Pr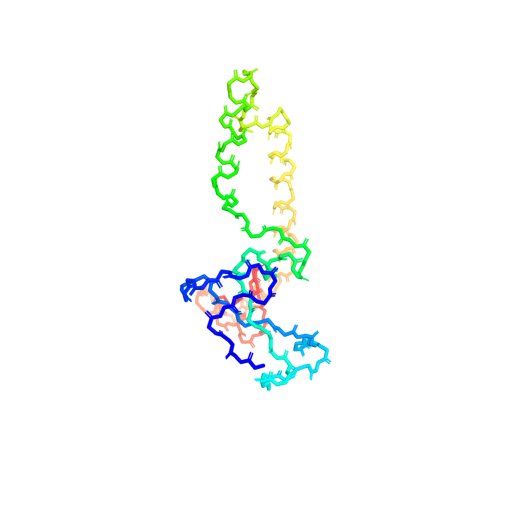otein AF-A0A4Q2R4G9-F1 (afdb_monomer_lite)

Sequence (136 aa):
MRLDFCVACGERDPEKLEHHHLVPRSAGGEDADSNLITLCHVCHGRAHGFQRANLRALTRNGIAKRKARGEKVGRPENFVEGRARGVATNKATADAFASNVLPIVREIQASGKTTLQAIANALNARKVATARGGEW

Structure (mmCIF, N/CA/C/O backbone):
data_AF-A0A4Q2R4G9-F1
#
_entry.id   AF-A0A4Q2R4G9-F1
#
loop_
_atom_site.group_PDB
_atom_site.id
_atom_site.type_symbol
_atom_site.label_atom_id
_atom_site.label_alt_id
_atom_site.label_comp_id
_atom_site.label_asym_id
_atom_site.label_entity_id
_atom_site.label_seq_id
_atom_site.pdbx_PDB_ins_code
_atom_site.Cartn_x
_atom_site.Cartn_y
_atom_site.Cartn_z
_atom_site.occupancy
_atom_site.B_iso_or_equiv
_atom_site.auth_seq_id
_atom_site.auth_comp_id
_atom_site.auth_asym_id
_atom_site.auth_atom_id
_atom_site.pdbx_PDB_model_num
ATOM 1 N N . MET A 1 1 ? 13.924 -31.219 -10.086 1.00 74.25 1 MET A N 1
ATOM 2 C CA . MET A 1 1 ? 15.286 -31.554 -9.644 1.00 74.25 1 MET A CA 1
ATOM 3 C C . MET A 1 1 ? 15.991 -30.235 -9.439 1.00 74.25 1 MET A C 1
ATOM 5 O O . MET A 1 1 ? 15.880 -29.371 -10.308 1.00 74.25 1 MET A O 1
ATOM 9 N N . ARG A 1 2 ? 16.676 -30.052 -8.311 1.00 85.75 2 ARG A N 1
ATOM 10 C CA . ARG A 1 2 ? 17.458 -28.832 -8.075 1.00 85.75 2 ARG A CA 1
ATOM 11 C C . ARG A 1 2 ? 18.765 -28.913 -8.853 1.00 85.75 2 ARG A C 1
ATOM 13 O O . ARG A 1 2 ? 19.608 -29.756 -8.574 1.00 85.75 2 ARG A O 1
ATOM 20 N N . LEU A 1 3 ? 18.889 -28.061 -9.859 1.00 92.44 3 LEU A N 1
ATOM 21 C CA . LEU A 1 3 ? 20.064 -27.960 -10.719 1.00 92.44 3 LEU A CA 1
ATOM 22 C C . LEU A 1 3 ? 20.974 -26.816 -10.273 1.00 92.44 3 LEU A C 1
ATOM 24 O O . LEU A 1 3 ? 20.503 -25.847 -9.677 1.00 92.44 3 LEU A O 1
ATOM 28 N N . ASP A 1 4 ? 22.251 -26.920 -10.630 1.00 95.62 4 ASP A N 1
ATOM 29 C CA . ASP A 1 4 ? 23.290 -25.893 -10.477 1.00 95.62 4 ASP A CA 1
ATOM 30 C C . ASP A 1 4 ? 23.307 -24.889 -11.648 1.00 95.62 4 ASP A C 1
ATOM 32 O O . ASP A 1 4 ? 24.234 -24.094 -11.794 1.00 95.62 4 ASP A O 1
ATOM 36 N N . PHE A 1 5 ? 22.279 -24.918 -12.503 1.00 96.88 5 PHE A N 1
ATOM 37 C CA . PHE A 1 5 ? 22.098 -23.975 -13.598 1.00 96.88 5 PHE A CA 1
ATOM 38 C C . PHE A 1 5 ? 20.621 -23.659 -13.860 1.00 96.88 5 PHE A C 1
ATOM 40 O O . PHE A 1 5 ? 19.715 -24.431 -13.544 1.00 96.88 5 PHE A O 1
ATOM 47 N N . CYS A 1 6 ? 20.377 -22.509 -14.486 1.00 96.75 6 CYS A N 1
ATOM 48 C CA . CYS A 1 6 ? 19.077 -22.094 -14.990 1.00 96.75 6 CYS A CA 1
ATOM 49 C C . CYS A 1 6 ? 18.710 -22.909 -16.232 1.00 96.75 6 CYS A C 1
ATOM 51 O O . CYS A 1 6 ? 19.342 -22.756 -17.280 1.00 96.75 6 CYS A O 1
ATOM 53 N N . VAL A 1 7 ? 17.632 -23.691 -16.167 1.00 96.75 7 VAL A N 1
ATOM 54 C CA . VAL A 1 7 ? 17.208 -24.539 -17.298 1.00 96.75 7 VAL A CA 1
ATOM 55 C C . VAL A 1 7 ? 16.788 -23.747 -18.538 1.00 96.75 7 VAL A C 1
ATOM 57 O O . VAL A 1 7 ? 16.811 -24.278 -19.641 1.00 96.75 7 VAL A O 1
ATOM 60 N N . ALA A 1 8 ? 16.420 -22.473 -18.373 1.00 95.00 8 ALA A N 1
ATOM 61 C CA . ALA A 1 8 ? 15.946 -21.629 -19.467 1.00 95.00 8 ALA A CA 1
ATOM 62 C C . ALA A 1 8 ? 17.065 -20.896 -20.229 1.00 95.00 8 ALA A C 1
ATOM 64 O O . ALA A 1 8 ? 16.879 -20.574 -21.398 1.00 95.00 8 ALA A O 1
ATOM 65 N N . CYS A 1 9 ? 18.195 -20.571 -19.588 1.00 96.12 9 CYS A N 1
ATOM 66 C CA . CYS A 1 9 ? 19.254 -19.770 -20.224 1.00 96.12 9 CYS A CA 1
ATOM 67 C C . CYS A 1 9 ? 20.691 -20.215 -19.925 1.00 96.12 9 CYS A C 1
ATOM 69 O O . CYS A 1 9 ? 21.622 -19.612 -20.451 1.00 96.12 9 CYS A O 1
ATOM 71 N N . GLY A 1 10 ? 20.890 -21.228 -19.081 1.00 96.81 10 GLY A N 1
ATOM 72 C CA . GLY A 1 10 ? 22.215 -21.746 -18.742 1.00 96.81 10 GLY A CA 1
ATOM 73 C C . GLY A 1 10 ? 23.026 -20.905 -17.751 1.00 96.81 10 GLY A C 1
ATOM 74 O O . GLY A 1 10 ? 24.193 -21.217 -17.552 1.00 96.81 10 GLY A O 1
ATOM 75 N N . GLU A 1 11 ? 22.452 -19.867 -17.125 1.00 96.88 11 GLU A N 1
ATOM 76 C CA . GLU A 1 11 ? 23.089 -19.146 -16.001 1.00 96.88 11 GLU A CA 1
ATOM 77 C C . GLU A 1 11 ? 23.487 -20.134 -14.892 1.00 96.88 11 GLU A C 1
ATOM 79 O O . GLU A 1 11 ? 22.695 -21.012 -14.561 1.00 96.88 11 GLU A O 1
ATOM 84 N N . ARG A 1 12 ? 24.690 -19.992 -14.329 1.00 96.94 12 ARG A N 1
ATOM 85 C CA . ARG A 1 12 ? 25.292 -20.917 -13.344 1.00 96.94 12 ARG A CA 1
ATOM 86 C C . ARG A 1 12 ? 25.658 -20.249 -12.024 1.00 96.94 12 ARG A C 1
ATOM 88 O O . ARG A 1 12 ? 26.062 -20.932 -11.094 1.00 96.94 12 ARG A O 1
ATOM 95 N N . ASP A 1 13 ? 25.544 -18.927 -11.944 1.00 95.81 13 ASP A N 1
ATOM 96 C CA . ASP A 1 13 ? 25.822 -18.181 -10.723 1.00 95.81 13 ASP A CA 1
ATOM 97 C C . ASP A 1 13 ? 24.816 -18.553 -9.614 1.00 95.81 13 ASP A C 1
ATOM 99 O O . ASP A 1 13 ? 23.639 -18.189 -9.730 1.00 95.81 13 ASP A O 1
ATOM 103 N N . PRO A 1 14 ? 25.243 -19.254 -8.544 1.00 94.06 14 PRO A N 1
ATOM 104 C CA . PRO A 1 14 ? 24.338 -19.768 -7.522 1.00 94.06 14 PRO A CA 1
ATOM 105 C C . PRO A 1 14 ? 23.598 -18.656 -6.770 1.00 94.06 14 PRO A C 1
ATOM 107 O O . PRO A 1 14 ? 22.484 -18.893 -6.311 1.00 94.06 14 PRO A O 1
ATOM 110 N N . GLU A 1 15 ? 24.142 -17.435 -6.701 1.00 94.31 15 GLU A N 1
ATOM 111 C CA . GLU A 1 15 ? 23.461 -16.293 -6.072 1.00 94.31 15 GLU A CA 1
ATOM 112 C C . GLU A 1 15 ? 22.248 -15.813 -6.880 1.00 94.31 15 GLU A C 1
ATOM 114 O O . GLU A 1 15 ? 21.368 -15.122 -6.363 1.00 94.31 15 GLU A O 1
ATOM 119 N N . LYS A 1 16 ? 22.185 -16.169 -8.166 1.00 93.12 16 LYS A N 1
ATOM 120 C CA . LYS A 1 16 ? 21.093 -15.787 -9.064 1.00 93.12 16 LYS A CA 1
ATOM 121 C C . LYS A 1 16 ? 20.066 -16.890 -9.259 1.00 93.12 16 LYS A C 1
ATOM 123 O O . LYS A 1 16 ? 19.048 -16.598 -9.891 1.00 93.12 16 LYS A O 1
ATOM 128 N N . LEU A 1 17 ? 20.334 -18.117 -8.812 1.00 95.50 17 LEU A N 1
ATOM 129 C CA . LEU A 1 17 ? 19.470 -19.277 -9.022 1.00 95.50 17 LEU A CA 1
ATOM 130 C C . LEU A 1 17 ? 18.379 -19.364 -7.953 1.00 95.50 17 LEU A C 1
ATOM 132 O O . LEU A 1 17 ? 18.608 -19.162 -6.767 1.00 95.50 17 LEU A O 1
ATOM 136 N N . GLU A 1 18 ? 17.173 -19.698 -8.394 1.00 94.50 18 GLU A N 1
ATOM 137 C CA . GLU A 1 18 ? 15.978 -19.832 -7.570 1.00 94.50 18 GLU A CA 1
ATOM 138 C C . GLU A 1 18 ? 15.210 -21.093 -7.994 1.00 94.50 18 GLU A C 1
ATOM 140 O O . GLU A 1 18 ? 15.299 -21.540 -9.142 1.00 94.50 18 GLU A O 1
ATOM 145 N N . HIS A 1 19 ? 14.428 -21.665 -7.078 1.00 93.88 19 HIS A N 1
ATOM 146 C CA . HIS A 1 19 ? 13.541 -22.788 -7.384 1.00 93.88 19 HIS A CA 1
ATOM 147 C C . HIS A 1 19 ? 12.137 -22.274 -7.702 1.00 93.88 19 HIS A C 1
ATOM 149 O O . HIS A 1 19 ? 11.546 -21.534 -6.916 1.00 93.88 19 HIS A O 1
ATOM 155 N N . HIS A 1 20 ? 11.621 -22.668 -8.862 1.00 93.38 20 HIS A N 1
ATOM 156 C CA . HIS A 1 20 ? 10.303 -22.299 -9.359 1.00 93.38 20 HIS A CA 1
ATOM 157 C C . HIS A 1 20 ? 9.390 -23.524 -9.389 1.00 93.38 20 HIS A C 1
ATOM 159 O O . HIS A 1 20 ? 9.796 -24.588 -9.861 1.00 93.38 20 HIS A O 1
ATOM 165 N N . HIS A 1 21 ? 8.159 -23.364 -8.908 1.00 94.25 21 HIS A N 1
ATOM 166 C CA . HIS A 1 21 ? 7.139 -24.408 -8.932 1.00 94.25 21 HIS A CA 1
ATOM 167 C C . HIS A 1 21 ? 6.462 -24.504 -10.301 1.00 94.25 21 HIS A C 1
ATOM 169 O O . HIS A 1 21 ? 5.962 -23.501 -10.801 1.00 94.25 21 HIS A O 1
ATOM 175 N N . LEU A 1 22 ? 6.374 -25.712 -10.865 1.00 91.19 22 LEU A N 1
ATOM 176 C CA . LEU A 1 22 ? 5.586 -25.980 -12.077 1.00 91.19 22 LEU A CA 1
ATOM 177 C C . LEU A 1 22 ? 4.083 -25.891 -11.786 1.00 91.19 22 LEU A C 1
ATOM 179 O O . LEU A 1 22 ? 3.338 -25.235 -12.511 1.00 91.19 22 LEU A O 1
ATOM 183 N N . VAL A 1 23 ? 3.651 -26.514 -10.688 1.00 93.00 23 VAL A N 1
ATOM 184 C CA . VAL A 1 23 ? 2.322 -26.341 -10.099 1.00 93.00 23 VAL A CA 1
ATOM 185 C C . VAL A 1 23 ? 2.462 -25.407 -8.896 1.00 93.00 23 VAL A C 1
ATOM 187 O O . VAL A 1 23 ? 3.152 -25.766 -7.941 1.00 93.00 23 VAL A O 1
ATOM 190 N N . PRO A 1 24 ? 1.839 -24.216 -8.897 1.00 91.50 24 PRO A N 1
ATOM 191 C CA . PRO A 1 24 ? 1.915 -23.294 -7.768 1.00 91.50 24 PRO A CA 1
ATOM 192 C C . PRO A 1 24 ? 1.327 -23.887 -6.485 1.00 91.50 24 PRO A C 1
ATOM 194 O O . PRO A 1 24 ? 0.344 -24.627 -6.525 1.00 91.50 24 PRO A O 1
ATOM 197 N N . ARG A 1 25 ? 1.838 -23.460 -5.325 1.00 90.88 25 ARG A N 1
ATOM 198 C CA . ARG A 1 25 ? 1.288 -23.858 -4.015 1.00 90.88 25 ARG A CA 1
ATOM 199 C C . ARG A 1 25 ? -0.199 -23.526 -3.856 1.00 90.88 25 ARG A C 1
ATOM 201 O O . ARG A 1 25 ? -0.936 -24.294 -3.253 1.00 90.88 25 ARG A O 1
ATOM 208 N N . SER A 1 26 ? -0.659 -22.413 -4.434 1.00 91.75 26 SER A N 1
ATOM 209 C CA . SER A 1 26 ? -2.082 -22.033 -4.432 1.00 91.75 26 SER A CA 1
ATOM 210 C C . SER A 1 26 ? -2.978 -23.012 -5.198 1.00 91.75 26 SER A C 1
ATOM 212 O O . SER A 1 26 ? -4.177 -23.051 -4.948 1.00 91.75 26 SER A O 1
ATOM 214 N N . ALA A 1 27 ? -2.400 -23.801 -6.106 1.00 91.69 27 ALA A N 1
ATOM 215 C CA . ALA A 1 27 ? -3.060 -24.865 -6.852 1.00 91.69 27 ALA A CA 1
ATOM 216 C C . ALA A 1 27 ? -2.710 -26.267 -6.307 1.00 91.69 27 ALA A C 1
ATOM 218 O O . ALA A 1 27 ? -2.921 -27.259 -6.997 1.00 91.69 27 ALA A O 1
ATOM 219 N N . GLY A 1 28 ? -2.163 -26.355 -5.086 1.00 92.31 28 GLY A N 1
ATOM 220 C CA . GLY A 1 28 ? -1.823 -27.622 -4.432 1.00 92.31 28 GLY A CA 1
ATOM 221 C C . GLY A 1 28 ? -0.460 -28.207 -4.809 1.00 92.31 28 GLY A C 1
ATOM 222 O O . GLY A 1 28 ? -0.195 -29.362 -4.501 1.00 92.31 28 GLY A O 1
ATOM 223 N N . GLY A 1 29 ? 0.413 -27.445 -5.470 1.00 91.38 29 GLY A N 1
ATOM 224 C CA . GLY A 1 29 ? 1.751 -27.926 -5.801 1.00 91.38 29 GLY A CA 1
ATOM 225 C C . GLY A 1 29 ? 2.684 -28.002 -4.591 1.00 91.38 29 GLY A C 1
ATOM 226 O O . GLY A 1 29 ? 2.826 -27.039 -3.837 1.00 91.38 29 GLY A O 1
ATOM 227 N N . GLU A 1 30 ? 3.347 -29.144 -4.436 1.00 92.38 30 GLU A N 1
ATOM 228 C CA . GLU A 1 30 ? 4.279 -29.433 -3.342 1.00 92.38 30 GLU A CA 1
ATOM 229 C C . GLU A 1 30 ? 5.704 -28.933 -3.640 1.00 92.38 30 GLU A C 1
ATOM 231 O O . GLU A 1 30 ? 6.065 -28.680 -4.790 1.00 92.38 30 GLU A O 1
ATOM 236 N N . ASP A 1 31 ? 6.561 -28.852 -2.618 1.00 91.62 31 ASP A N 1
ATOM 237 C CA . ASP A 1 31 ? 7.997 -28.543 -2.769 1.00 91.62 31 ASP A CA 1
ATOM 238 C C . ASP A 1 31 ? 8.840 -29.764 -3.191 1.00 91.62 31 ASP A C 1
ATOM 240 O O . ASP A 1 31 ? 10.048 -29.818 -2.944 1.00 91.62 31 ASP A O 1
ATOM 244 N N . ALA A 1 32 ? 8.209 -30.766 -3.804 1.00 91.69 32 ALA A N 1
ATOM 245 C CA . ALA A 1 32 ? 8.887 -31.947 -4.307 1.00 91.69 32 ALA A CA 1
ATOM 246 C C . ALA A 1 32 ? 9.832 -31.578 -5.456 1.00 91.69 32 ALA A C 1
ATOM 248 O O . ALA A 1 32 ? 9.511 -30.749 -6.309 1.00 91.69 32 ALA A O 1
ATOM 249 N N . ASP A 1 33 ? 10.974 -32.258 -5.538 1.00 91.50 33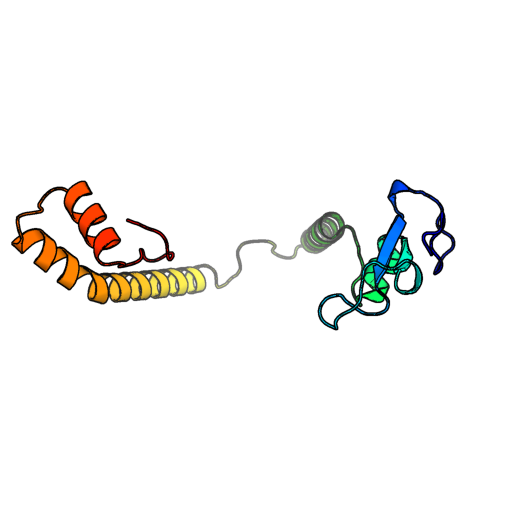 ASP A N 1
ATOM 250 C CA . ASP A 1 33 ? 11.933 -32.042 -6.619 1.00 91.50 33 ASP A CA 1
ATOM 251 C C . ASP A 1 33 ? 11.298 -32.241 -8.003 1.00 91.50 33 ASP A C 1
ATOM 253 O O . ASP A 1 33 ? 11.649 -31.530 -8.935 1.00 91.50 33 ASP A O 1
ATOM 257 N N . SER A 1 34 ? 10.326 -33.140 -8.159 1.00 91.81 34 SER A N 1
ATOM 258 C CA . SER A 1 34 ? 9.573 -33.320 -9.410 1.00 91.81 34 SER A CA 1
ATOM 259 C C . SER A 1 34 ? 8.754 -32.090 -9.831 1.00 91.81 34 SER A C 1
ATOM 261 O O . SER A 1 34 ? 8.504 -31.915 -11.021 1.00 91.81 34 SER A O 1
ATOM 263 N N . ASN A 1 35 ? 8.368 -31.230 -8.887 1.00 93.50 35 ASN A N 1
ATOM 264 C CA . ASN A 1 35 ? 7.587 -30.014 -9.123 1.00 93.50 35 ASN A CA 1
ATOM 265 C C . ASN A 1 35 ? 8.456 -28.742 -9.174 1.00 93.50 35 ASN A C 1
ATOM 267 O O . ASN A 1 35 ? 7.944 -27.657 -9.446 1.00 93.50 35 ASN A O 1
ATOM 271 N N . LEU A 1 36 ? 9.763 -28.855 -8.915 1.00 94.31 36 LEU A N 1
ATOM 272 C CA . LEU A 1 36 ? 10.696 -27.730 -8.895 1.00 94.31 36 LEU A CA 1
ATOM 273 C C . LEU A 1 36 ? 11.648 -27.754 -10.092 1.00 94.31 36 LEU A C 1
ATOM 275 O O . LEU A 1 36 ? 12.333 -28.751 -10.354 1.00 94.31 36 LEU A O 1
ATOM 279 N N . ILE A 1 37 ? 11.764 -26.603 -10.752 1.00 95.12 37 ILE A N 1
ATOM 280 C CA . ILE A 1 37 ? 12.812 -26.313 -11.736 1.00 95.12 37 ILE A CA 1
ATOM 281 C C . ILE A 1 37 ? 13.723 -25.194 -11.226 1.00 95.12 37 ILE A C 1
ATOM 283 O O . ILE A 1 37 ? 13.269 -24.282 -10.535 1.00 95.12 37 ILE A O 1
ATOM 287 N N . THR A 1 38 ? 15.011 -25.238 -11.570 1.00 96.69 38 THR A N 1
ATOM 288 C CA . THR A 1 38 ? 15.939 -24.140 -11.263 1.00 96.69 38 THR A CA 1
ATOM 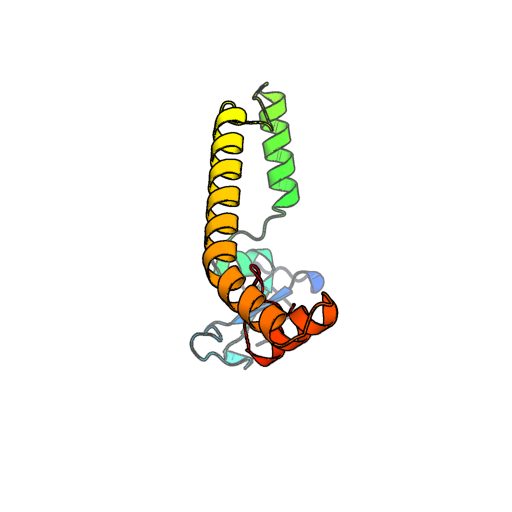289 C C . THR A 1 38 ? 15.916 -23.099 -12.382 1.00 96.69 38 THR A C 1
ATOM 291 O O . THR A 1 38 ? 16.205 -23.407 -13.540 1.00 96.69 38 THR A O 1
ATOM 294 N N . LEU A 1 39 ? 15.618 -21.848 -12.035 1.00 95.75 39 LEU A N 1
ATOM 295 C CA . LEU A 1 39 ? 15.665 -20.695 -12.935 1.00 95.75 39 LEU A CA 1
ATOM 296 C C . LEU A 1 39 ? 16.509 -19.583 -12.312 1.00 95.75 39 LEU A C 1
ATOM 298 O O . LEU A 1 39 ? 16.515 -19.418 -11.099 1.00 95.75 39 LEU A O 1
ATOM 302 N N . CYS A 1 40 ? 17.186 -18.770 -13.124 1.00 95.06 40 CYS A N 1
ATOM 303 C CA . CYS A 1 40 ? 17.764 -17.532 -12.606 1.00 95.06 40 CYS A CA 1
ATOM 304 C C . CYS A 1 40 ? 16.654 -16.516 -12.288 1.00 95.06 40 CYS A C 1
ATOM 306 O O . CYS A 1 40 ? 15.592 -16.566 -12.911 1.00 95.06 40 CYS A O 1
ATOM 308 N N . HIS A 1 41 ? 16.895 -15.551 -11.398 1.00 91.75 41 HIS A N 1
ATOM 309 C CA . HIS A 1 41 ? 15.894 -14.552 -10.988 1.00 91.75 41 HIS A CA 1
ATOM 310 C C . HIS A 1 41 ? 15.183 -13.863 -12.174 1.00 91.75 41 HIS A C 1
ATOM 312 O O . HIS A 1 41 ? 13.978 -13.608 -12.131 1.00 91.75 41 HIS A O 1
ATOM 318 N N . VAL A 1 42 ? 15.894 -13.601 -13.279 1.00 90.81 42 VAL A N 1
ATOM 319 C CA . VAL A 1 42 ? 15.300 -13.024 -14.497 1.00 90.81 42 VAL A CA 1
ATOM 320 C C . VAL A 1 42 ? 14.314 -13.996 -15.150 1.00 90.81 42 VAL A C 1
ATOM 322 O O . VAL A 1 42 ? 13.178 -13.614 -15.435 1.00 90.81 42 VAL A O 1
ATOM 325 N N . CYS A 1 43 ? 14.730 -15.242 -15.390 1.00 93.62 43 CYS A N 1
ATOM 326 C CA . CYS A 1 43 ? 13.889 -16.273 -16.000 1.00 93.62 43 CYS A CA 1
ATOM 327 C C . CYS A 1 43 ? 12.728 -16.684 -15.089 1.00 93.62 43 CYS A C 1
ATOM 329 O O . CYS A 1 43 ? 11.626 -16.899 -15.582 1.00 93.62 43 CYS A O 1
ATOM 331 N N . HIS A 1 44 ? 12.940 -16.706 -13.774 1.00 93.88 44 HIS A N 1
ATOM 332 C CA . HIS A 1 44 ? 11.890 -16.945 -12.791 1.00 93.88 44 HIS A CA 1
ATOM 333 C C . HIS A 1 44 ? 10.815 -15.853 -12.852 1.00 93.88 44 HIS A C 1
ATOM 335 O O . HIS A 1 44 ? 9.627 -16.152 -12.918 1.00 93.88 44 HIS A O 1
ATOM 341 N N . GLY A 1 45 ? 11.209 -14.577 -12.926 1.00 90.81 45 GLY A N 1
ATOM 342 C CA . GLY A 1 45 ? 10.255 -13.498 -13.188 1.00 90.81 45 GLY A CA 1
ATOM 343 C C . GLY A 1 45 ? 9.446 -13.729 -14.461 1.00 90.81 45 GLY A C 1
ATOM 344 O O . GLY A 1 45 ? 8.218 -13.654 -14.440 1.00 90.81 45 GLY A O 1
ATOM 345 N N . ARG A 1 46 ? 10.134 -14.032 -15.571 1.00 90.38 46 ARG A N 1
ATOM 346 C CA . ARG A 1 46 ? 9.484 -14.273 -16.869 1.00 90.38 46 ARG A CA 1
ATOM 347 C C . ARG A 1 46 ? 8.458 -15.404 -16.794 1.00 90.38 46 ARG A C 1
ATOM 349 O O . ARG A 1 46 ? 7.398 -15.263 -17.392 1.00 90.38 46 ARG A O 1
ATOM 356 N N . ALA A 1 47 ? 8.735 -16.463 -16.032 1.00 90.69 47 ALA A N 1
ATOM 357 C CA . ALA A 1 47 ? 7.792 -17.559 -15.800 1.00 90.69 47 ALA A CA 1
ATOM 358 C C . ALA A 1 47 ? 6.505 -17.098 -15.085 1.00 90.69 47 ALA A C 1
ATOM 360 O O . ALA A 1 47 ? 5.428 -17.614 -15.359 1.00 90.69 47 ALA A O 1
ATOM 361 N N . HIS A 1 48 ? 6.587 -16.064 -14.244 1.00 89.62 48 HIS A N 1
ATOM 362 C CA . HIS A 1 48 ? 5.424 -15.402 -13.644 1.00 89.62 48 HIS A CA 1
ATOM 363 C C . HIS A 1 48 ? 4.861 -14.234 -14.479 1.00 89.62 48 HIS A C 1
ATOM 365 O O . HIS A 1 48 ? 4.022 -13.476 -13.994 1.00 89.62 48 HIS A O 1
ATOM 371 N N . GLY A 1 49 ? 5.322 -14.048 -15.719 1.00 85.94 49 GLY A N 1
ATOM 372 C CA . GLY A 1 49 ? 4.853 -12.975 -16.597 1.00 85.94 49 GLY A CA 1
ATOM 373 C C . GLY A 1 49 ? 5.344 -11.574 -16.217 1.00 85.94 49 GLY A C 1
ATOM 374 O O . GLY A 1 49 ? 4.801 -10.590 -16.713 1.00 85.94 49 GLY A O 1
ATOM 375 N N . PHE A 1 50 ? 6.371 -11.447 -15.366 1.00 81.00 50 PHE A N 1
ATOM 376 C CA . PHE A 1 50 ? 6.947 -10.148 -15.009 1.00 81.00 50 PHE A CA 1
ATOM 377 C C . PHE A 1 50 ? 8.464 -10.115 -15.162 1.00 81.00 50 PHE A C 1
ATOM 379 O O . PHE A 1 50 ? 9.189 -11.041 -14.820 1.00 81.00 50 PHE A O 1
ATOM 386 N N . GLN A 1 51 ? 9.012 -9.002 -15.636 1.00 78.56 51 GLN A N 1
ATOM 387 C CA . GLN A 1 51 ? 10.462 -8.868 -15.674 1.00 78.56 51 GLN A CA 1
ATOM 388 C C . GLN A 1 51 ? 10.982 -8.511 -14.277 1.00 78.56 51 GLN A C 1
ATOM 390 O O . GLN A 1 51 ? 10.683 -7.430 -13.767 1.00 78.56 51 GLN A O 1
ATOM 395 N N . ARG A 1 52 ? 11.819 -9.375 -13.679 1.00 71.31 52 ARG A N 1
ATOM 396 C CA . ARG A 1 52 ? 12.644 -9.006 -12.515 1.00 71.31 52 ARG A CA 1
ATOM 397 C C . ARG A 1 52 ? 13.745 -8.050 -12.959 1.00 71.31 52 ARG A C 1
ATOM 399 O O . ARG A 1 52 ? 14.895 -8.422 -13.149 1.00 71.31 52 ARG A O 1
ATOM 406 N N . ALA A 1 53 ? 13.350 -6.810 -13.208 1.00 66.50 53 ALA A N 1
ATOM 407 C 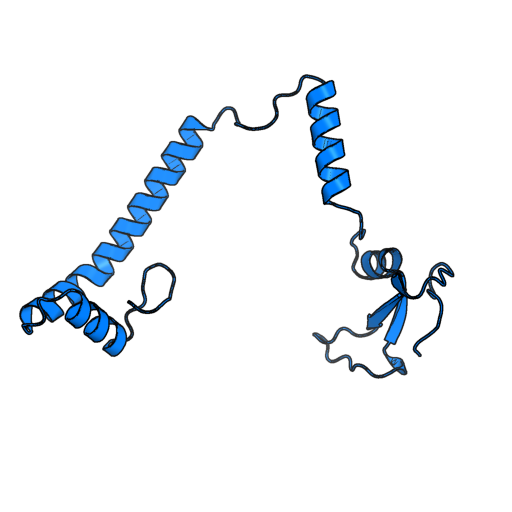CA . ALA A 1 53 ? 14.256 -5.713 -13.469 1.00 66.50 53 ALA A CA 1
ATOM 408 C C . ALA A 1 53 ? 14.547 -4.966 -12.168 1.00 66.50 53 ALA A C 1
ATOM 410 O O . ALA A 1 53 ? 13.736 -4.954 -11.242 1.00 66.50 53 ALA A O 1
ATOM 411 N N . ASN A 1 54 ? 15.681 -4.271 -12.119 1.00 76.88 54 ASN A N 1
ATOM 412 C CA . ASN A 1 54 ? 15.963 -3.316 -11.056 1.00 76.88 54 ASN A CA 1
ATOM 413 C C . ASN A 1 54 ? 14.999 -2.117 -11.187 1.00 76.88 54 ASN A C 1
ATOM 415 O O . ASN A 1 54 ? 15.345 -1.082 -11.760 1.00 76.88 54 ASN A O 1
ATOM 419 N N . LEU A 1 55 ? 13.762 -2.273 -10.692 1.00 79.56 55 LEU A N 1
ATOM 420 C CA . LEU A 1 55 ? 12.674 -1.293 -10.819 1.00 79.56 55 LEU A CA 1
ATOM 421 C C . LEU A 1 55 ? 13.087 0.074 -10.274 1.00 79.56 55 LEU A C 1
ATOM 423 O O . LEU A 1 55 ? 12.704 1.106 -10.823 1.00 79.56 55 LEU A O 1
ATOM 427 N N . ARG A 1 56 ? 13.939 0.092 -9.243 1.00 83.56 56 ARG A N 1
ATOM 428 C CA . ARG A 1 56 ? 14.523 1.314 -8.689 1.00 83.56 56 ARG A CA 1
ATOM 429 C C . ARG A 1 56 ? 15.414 2.026 -9.705 1.00 83.56 56 ARG A C 1
ATOM 431 O O . ARG A 1 56 ? 15.266 3.233 -9.893 1.00 83.56 56 ARG A O 1
ATOM 438 N N . ALA A 1 57 ? 16.323 1.302 -10.359 1.00 87.19 57 ALA A N 1
ATOM 439 C CA . ALA A 1 57 ? 17.172 1.864 -11.407 1.00 87.19 57 ALA A CA 1
ATOM 440 C C . ALA A 1 57 ? 16.340 2.343 -12.606 1.00 87.19 57 ALA A C 1
ATOM 442 O O . ALA A 1 57 ? 16.536 3.463 -13.073 1.00 87.19 57 ALA A O 1
ATOM 443 N N . LEU A 1 58 ? 15.355 1.554 -13.048 1.00 87.12 58 LEU A N 1
ATOM 444 C CA . LEU A 1 58 ? 14.462 1.933 -14.147 1.00 87.12 58 LEU A CA 1
ATOM 445 C C . LEU A 1 58 ? 13.636 3.183 -13.822 1.00 87.12 58 LEU A C 1
ATOM 447 O O . LEU A 1 58 ? 13.584 4.105 -14.632 1.00 87.12 58 LEU A O 1
ATOM 451 N N . THR A 1 59 ? 13.061 3.258 -12.621 1.00 90.88 59 THR A N 1
ATOM 452 C CA . THR A 1 59 ? 12.305 4.431 -12.154 1.00 90.88 59 THR A CA 1
ATOM 453 C C . THR A 1 59 ? 13.192 5.669 -12.105 1.00 90.88 59 THR A C 1
ATOM 455 O O . THR A 1 59 ? 12.816 6.721 -12.624 1.00 90.88 59 THR A O 1
ATOM 458 N N . ARG A 1 60 ? 14.404 5.551 -11.541 1.00 93.06 60 ARG A N 1
ATOM 459 C CA . ARG A 1 60 ? 15.374 6.654 -11.509 1.00 93.06 60 ARG A CA 1
ATOM 460 C C . ARG A 1 60 ? 15.721 7.129 -12.918 1.00 93.06 60 ARG A C 1
ATOM 462 O O . ARG A 1 60 ? 15.690 8.331 -13.170 1.00 93.06 60 ARG A O 1
ATOM 469 N N . ASN A 1 61 ? 16.007 6.202 -13.829 1.00 94.50 61 ASN A N 1
ATOM 470 C CA . ASN A 1 61 ? 16.343 6.516 -15.215 1.00 94.50 61 ASN A CA 1
ATOM 471 C C . ASN A 1 61 ? 15.164 7.175 -15.944 1.00 94.50 61 ASN A C 1
ATOM 473 O O . ASN A 1 61 ? 15.359 8.141 -16.678 1.00 94.50 61 ASN A O 1
ATOM 477 N N . GLY A 1 62 ? 13.936 6.707 -15.711 1.00 93.56 62 GLY A N 1
ATOM 478 C CA . GLY A 1 62 ? 12.719 7.318 -16.245 1.00 93.56 62 GLY A CA 1
ATOM 479 C C . GLY A 1 62 ? 12.541 8.758 -15.765 1.00 93.56 62 GLY A C 1
ATOM 480 O O . GLY A 1 62 ? 12.349 9.658 -16.580 1.00 93.56 62 GLY A O 1
ATOM 481 N N . ILE A 1 63 ? 12.690 8.999 -14.460 1.00 95.62 63 ILE A N 1
ATOM 482 C CA . ILE A 1 63 ? 12.642 10.348 -13.878 1.00 95.62 63 ILE A CA 1
ATOM 483 C C . ILE A 1 63 ? 13.745 11.243 -14.459 1.00 95.62 63 ILE A C 1
ATOM 485 O O . ILE A 1 63 ? 13.467 12.387 -14.813 1.00 95.62 63 ILE A O 1
ATOM 489 N N . ALA A 1 64 ? 14.975 10.739 -14.588 1.00 96.25 64 ALA A N 1
ATOM 490 C CA . ALA A 1 64 ? 16.088 11.492 -15.164 1.00 96.25 64 ALA A CA 1
ATOM 491 C C . ALA A 1 64 ? 15.810 11.891 -16.622 1.00 96.25 64 ALA A C 1
ATOM 493 O O . ALA A 1 64 ? 15.989 13.052 -16.980 1.00 96.25 64 ALA A O 1
ATOM 494 N N . LYS A 1 65 ? 15.282 10.968 -17.439 1.00 97.19 65 LYS A N 1
ATOM 495 C CA . LYS A 1 65 ? 14.868 11.253 -18.822 1.00 97.19 65 LYS A CA 1
ATOM 496 C C . LYS A 1 65 ? 13.757 12.303 -18.893 1.00 97.19 65 LYS A C 1
ATOM 498 O O . LYS A 1 65 ? 13.834 13.193 -19.729 1.00 97.19 65 LYS A O 1
ATOM 503 N N . ARG A 1 66 ? 12.749 12.232 -18.014 1.00 96.44 66 ARG A N 1
ATOM 504 C CA . ARG A 1 66 ? 11.683 13.250 -17.931 1.00 96.44 66 ARG A CA 1
ATOM 505 C C . ARG A 1 66 ? 12.251 14.632 -17.611 1.00 96.44 66 ARG A C 1
ATOM 507 O O . ARG A 1 66 ? 11.947 15.588 -18.314 1.00 96.44 66 ARG A O 1
ATOM 514 N N . LYS A 1 67 ? 13.143 14.718 -16.617 1.00 94.62 67 LYS A N 1
ATOM 515 C CA . LYS A 1 67 ? 13.848 15.965 -16.277 1.00 94.62 67 LYS A CA 1
ATOM 516 C C . LYS A 1 67 ? 14.679 16.500 -17.446 1.00 94.62 67 LYS A C 1
ATOM 518 O O . LYS A 1 67 ? 14.627 17.692 -17.712 1.00 94.62 67 LYS A O 1
ATOM 523 N N . ALA A 1 68 ? 15.404 15.633 -18.157 1.00 96.38 68 ALA A N 1
ATOM 524 C CA . ALA A 1 68 ? 16.209 16.020 -19.319 1.00 96.38 68 ALA A CA 1
ATOM 525 C C . ALA A 1 68 ? 15.360 16.569 -20.480 1.00 96.38 68 ALA A C 1
ATOM 527 O O . ALA A 1 68 ? 15.819 17.438 -21.211 1.00 96.38 68 ALA A O 1
ATOM 528 N N . ARG A 1 69 ? 14.109 16.110 -20.621 1.00 97.31 69 ARG A N 1
ATOM 529 C CA . ARG A 1 69 ? 13.128 16.671 -21.567 1.00 97.31 69 ARG A CA 1
ATOM 530 C C . ARG A 1 69 ? 12.455 17.959 -21.074 1.00 97.31 69 ARG A C 1
ATOM 532 O O . ARG A 1 69 ? 11.559 18.458 -21.742 1.00 97.31 69 ARG A O 1
ATOM 539 N N . GLY A 1 70 ? 12.831 18.472 -19.902 1.00 93.94 70 GLY A N 1
ATOM 540 C CA . GLY A 1 70 ? 12.193 19.641 -19.293 1.00 93.94 70 GLY A CA 1
ATOM 541 C C . GLY A 1 70 ? 10.776 19.378 -18.773 1.00 93.94 70 GLY A C 1
ATOM 542 O O . GLY A 1 70 ? 10.064 20.319 -18.434 1.00 93.94 70 GLY A O 1
ATOM 543 N N . GLU A 1 71 ? 10.341 18.117 -18.682 1.00 93.00 71 GLU A N 1
ATOM 544 C CA . GLU A 1 71 ? 9.020 17.796 -18.146 1.00 93.00 71 GLU A CA 1
ATOM 545 C C . GLU A 1 71 ? 8.967 18.038 -16.635 1.00 93.00 71 GLU A C 1
ATOM 547 O O . GLU A 1 71 ? 9.864 17.655 -15.876 1.00 93.00 71 GLU A O 1
ATOM 552 N N . LYS A 1 72 ? 7.843 18.585 -16.167 1.00 87.12 72 LYS A N 1
ATOM 553 C CA . LYS A 1 72 ? 7.573 18.756 -14.741 1.00 87.12 72 LYS A CA 1
ATOM 554 C C . LYS A 1 72 ? 7.461 17.394 -14.045 1.00 87.12 72 LYS A C 1
ATOM 556 O O . LYS A 1 72 ? 6.578 16.587 -14.338 1.00 87.12 72 LYS A O 1
ATOM 561 N N . VAL A 1 73 ? 8.337 17.154 -13.072 1.00 91.12 73 VAL A N 1
ATOM 562 C CA . VAL A 1 73 ? 8.307 15.980 -12.186 1.00 91.12 73 VAL A CA 1
ATOM 563 C C . VAL A 1 73 ? 7.932 16.427 -10.774 1.00 91.12 73 VAL A C 1
ATOM 565 O O . VAL A 1 73 ? 8.438 17.435 -10.289 1.00 91.12 73 VAL A O 1
ATOM 568 N N . GLY A 1 74 ? 7.071 15.665 -10.096 1.00 88.50 74 GLY A N 1
ATOM 569 C CA . GLY A 1 74 ? 6.639 15.950 -8.727 1.00 88.50 74 GLY A CA 1
ATOM 570 C C . GLY A 1 74 ? 5.205 16.469 -8.675 1.00 88.50 74 GLY A C 1
ATOM 571 O O . GLY A 1 74 ? 4.304 15.822 -9.201 1.00 88.50 74 GLY A O 1
ATOM 572 N N . ARG A 1 75 ? 4.994 17.611 -8.009 1.00 91.12 75 ARG A N 1
ATOM 573 C CA . ARG A 1 75 ? 3.668 18.182 -7.720 1.00 91.12 75 ARG A CA 1
ATOM 574 C C . ARG A 1 75 ? 2.803 18.294 -8.994 1.00 91.12 75 ARG A C 1
ATOM 576 O O . ARG A 1 75 ? 3.156 19.091 -9.869 1.00 91.12 75 ARG A O 1
ATOM 583 N N . PRO A 1 76 ? 1.673 17.571 -9.097 1.00 87.44 76 PRO A N 1
ATOM 584 C CA . PRO A 1 76 ? 0.785 17.674 -10.251 1.00 87.44 76 PRO A CA 1
ATOM 585 C C . PRO A 1 76 ? 0.055 19.025 -10.265 1.00 87.44 76 PRO A C 1
ATOM 587 O O . PRO A 1 76 ? 0.052 19.760 -9.275 1.00 87.44 76 PRO A O 1
ATOM 590 N N . GLU A 1 77 ? -0.545 19.383 -11.397 1.00 89.50 77 GLU A N 1
ATOM 591 C CA . GLU A 1 77 ? -1.277 20.651 -11.556 1.00 89.50 77 GLU A CA 1
ATOM 592 C C . GLU A 1 77 ? -2.498 20.724 -10.638 1.00 89.50 77 GLU A C 1
ATOM 594 O O . GLU A 1 77 ? -2.681 21.704 -9.918 1.00 89.50 77 GLU A O 1
ATOM 599 N N . ASN A 1 78 ? -3.248 19.627 -10.540 1.00 91.44 78 ASN A N 1
ATOM 600 C CA . ASN A 1 78 ? -4.412 19.498 -9.669 1.00 91.44 78 ASN A CA 1
ATOM 601 C C . ASN A 1 78 ? -4.059 19.293 -8.182 1.00 91.44 78 ASN A C 1
ATOM 603 O O . ASN A 1 78 ? -4.909 18.855 -7.414 1.00 91.44 78 ASN A O 1
ATOM 607 N N . PHE A 1 79 ? -2.829 19.574 -7.735 1.00 92.69 79 PHE A N 1
ATOM 608 C CA . PHE A 1 79 ? -2.413 19.302 -6.352 1.00 92.69 79 PHE A CA 1
ATOM 609 C C . PHE A 1 79 ? -3.305 19.980 -5.308 1.00 92.69 79 PHE A C 1
ATOM 611 O O . PHE A 1 79 ? -3.604 19.378 -4.281 1.00 92.69 79 PHE A O 1
ATOM 618 N N . VAL A 1 80 ? -3.705 21.234 -5.540 1.00 94.19 80 VAL A N 1
ATOM 619 C CA . VAL A 1 80 ? -4.540 21.981 -4.582 1.00 94.19 80 VAL A CA 1
ATOM 620 C C . VAL A 1 80 ? -5.910 21.327 -4.458 1.00 94.19 80 VAL A C 1
ATOM 622 O O . VAL A 1 80 ? -6.352 21.035 -3.350 1.00 94.19 80 VAL A O 1
ATOM 625 N N . GLU A 1 81 ? -6.540 21.036 -5.592 1.00 95.00 81 GLU A N 1
ATOM 626 C CA . GLU A 1 81 ? -7.839 20.375 -5.646 1.00 95.00 81 GLU A CA 1
ATOM 627 C C . GLU A 1 81 ? -7.774 18.952 -5.077 1.00 95.00 81 GLU A C 1
ATOM 629 O O . GLU A 1 81 ? -8.577 18.587 -4.222 1.00 95.00 81 GLU A O 1
ATOM 634 N N . GLY A 1 82 ? -6.779 18.160 -5.481 1.00 94.69 82 GLY A N 1
ATOM 635 C CA . GLY A 1 82 ? -6.555 16.811 -4.967 1.00 94.69 82 GLY A CA 1
ATOM 636 C C . GLY A 1 82 ? -6.325 16.801 -3.456 1.00 94.69 82 GLY A C 1
ATOM 637 O O . GLY A 1 82 ? -6.882 15.959 -2.753 1.00 94.69 82 GLY A O 1
ATOM 638 N N . ARG A 1 83 ? -5.579 17.781 -2.929 1.00 95.44 83 ARG A N 1
ATOM 639 C CA . ARG A 1 83 ? -5.401 17.961 -1.484 1.00 95.44 83 ARG A CA 1
ATOM 640 C C . ARG A 1 83 ? -6.716 18.319 -0.799 1.00 95.44 83 ARG A C 1
ATOM 642 O O . ARG A 1 83 ? -7.016 17.731 0.234 1.00 95.44 83 ARG A O 1
ATOM 649 N N . ALA A 1 84 ? -7.495 19.248 -1.352 1.00 96.56 84 ALA A N 1
ATOM 650 C CA . ALA A 1 84 ? -8.790 19.634 -0.795 1.00 96.56 84 ALA A CA 1
ATOM 651 C C . ALA A 1 84 ? -9.762 18.445 -0.744 1.00 96.56 84 ALA A C 1
ATOM 653 O O . ALA A 1 84 ? -10.362 18.193 0.299 1.00 96.56 84 ALA A O 1
ATOM 654 N N . ARG A 1 85 ? -9.838 17.654 -1.823 1.00 96.00 85 ARG A N 1
ATOM 655 C CA . ARG A 1 85 ? -10.619 16.408 -1.874 1.00 96.00 85 ARG A CA 1
ATOM 656 C C . ARG A 1 85 ? -10.152 15.411 -0.812 1.00 96.00 85 ARG A C 1
ATOM 658 O O . ARG A 1 85 ? -10.974 14.896 -0.067 1.00 96.00 85 ARG A O 1
ATOM 665 N N . GLY A 1 86 ? -8.841 15.194 -0.684 1.00 96.19 86 GLY A N 1
ATOM 666 C CA . GLY A 1 86 ? -8.283 14.306 0.340 1.00 96.19 86 GLY A CA 1
ATOM 667 C C . GLY A 1 86 ? -8.605 14.754 1.769 1.00 96.19 86 GLY A C 1
ATOM 668 O O . GLY A 1 86 ? -8.989 13.937 2.600 1.00 96.19 86 GLY A O 1
ATOM 669 N N . VAL A 1 87 ? -8.508 16.057 2.054 1.00 97.62 87 VAL A N 1
ATOM 670 C CA . VAL A 1 87 ? -8.892 16.626 3.357 1.00 97.62 87 VAL A CA 1
ATOM 671 C C . VAL A 1 87 ? -10.381 16.414 3.631 1.00 97.62 87 VAL A C 1
ATOM 673 O O . VAL A 1 87 ? -10.731 15.984 4.728 1.00 97.62 87 VAL A O 1
ATOM 676 N N . ALA A 1 88 ? -11.244 16.672 2.646 1.00 97.25 88 ALA A N 1
ATOM 677 C CA . ALA A 1 88 ? -12.683 16.467 2.777 1.00 97.25 88 ALA A CA 1
ATOM 678 C C . ALA A 1 88 ? -13.027 14.997 3.062 1.00 97.25 88 ALA A C 1
ATOM 680 O O . ALA A 1 88 ? -13.765 14.722 4.006 1.00 97.25 88 ALA A O 1
ATOM 681 N N . THR A 1 89 ? -12.435 14.054 2.321 1.00 97.69 89 THR A N 1
ATOM 682 C CA . THR A 1 89 ? -12.616 12.614 2.561 1.00 97.69 89 THR A CA 1
ATOM 683 C C . THR A 1 89 ? -12.138 12.213 3.952 1.00 97.69 89 THR A C 1
ATOM 685 O O . THR A 1 89 ? -12.863 11.542 4.677 1.00 97.69 89 THR A O 1
ATOM 688 N N . ASN A 1 90 ? -10.947 12.656 4.365 1.00 96.88 90 ASN A N 1
ATOM 689 C CA . ASN A 1 90 ? -10.412 12.329 5.687 1.00 96.88 90 ASN A CA 1
ATOM 690 C C . ASN A 1 90 ? -11.308 12.854 6.813 1.00 96.88 90 ASN A C 1
ATOM 692 O O . ASN A 1 90 ? -11.538 12.142 7.788 1.00 96.88 90 ASN A O 1
ATOM 696 N N . LYS A 1 91 ? -11.831 14.078 6.666 1.00 97.62 91 LYS A N 1
ATOM 697 C CA . LYS A 1 91 ? -12.776 14.660 7.620 1.00 97.62 91 LYS A CA 1
ATOM 698 C C . LYS A 1 91 ? -14.067 13.844 7.682 1.00 97.62 91 LYS A C 1
ATOM 700 O O . LYS A 1 91 ? -14.460 13.445 8.767 1.00 97.62 91 LYS A O 1
ATOM 705 N N . ALA A 1 92 ? -14.669 13.531 6.535 1.00 97.25 92 ALA A N 1
ATOM 706 C CA . ALA A 1 92 ? -15.899 12.742 6.483 1.00 97.25 92 ALA A CA 1
ATOM 707 C C . ALA A 1 92 ? -15.728 11.354 7.126 1.00 97.25 92 ALA A C 1
ATOM 709 O O . ALA A 1 92 ? -16.577 10.924 7.904 1.00 97.25 92 ALA A O 1
ATOM 710 N N . THR A 1 93 ? -14.607 10.675 6.867 1.00 96.88 93 THR A N 1
ATOM 711 C CA . THR A 1 93 ? -14.290 9.384 7.497 1.00 96.88 93 THR A CA 1
ATOM 712 C C . THR A 1 93 ? -14.122 9.514 9.013 1.00 96.88 93 THR A C 1
ATOM 714 O O . THR A 1 93 ? -14.610 8.664 9.758 1.00 96.88 93 THR A O 1
ATOM 717 N N . ALA A 1 94 ? -13.458 10.573 9.487 1.00 96.81 94 ALA A N 1
ATOM 718 C CA . ALA A 1 94 ? -13.295 10.831 10.917 1.00 96.81 94 ALA A CA 1
ATOM 719 C C . ALA A 1 94 ? -14.635 11.145 11.601 1.00 96.81 94 ALA A C 1
ATOM 721 O O . ALA A 1 94 ? -14.914 10.592 12.663 1.00 96.81 94 ALA A O 1
ATOM 722 N N . ASP A 1 95 ? -15.479 11.964 10.971 1.00 97.88 95 ASP A N 1
ATOM 723 C CA . ASP A 1 95 ? -16.807 12.324 11.474 1.00 97.88 95 ASP A CA 1
ATOM 724 C C . ASP A 1 95 ? -17.727 11.091 11.540 1.00 97.88 95 ASP A C 1
ATOM 726 O O . ASP A 1 95 ? -18.432 10.890 12.531 1.00 97.88 95 ASP A O 1
ATOM 730 N N . ALA A 1 96 ? -17.680 10.215 10.530 1.00 96.81 96 ALA A N 1
ATOM 731 C CA . ALA A 1 96 ? -18.424 8.956 10.524 1.00 96.81 96 ALA A CA 1
ATOM 732 C C . ALA A 1 96 ? -17.956 8.009 11.642 1.00 96.81 96 ALA A C 1
ATOM 734 O O . ALA A 1 96 ? -18.776 7.465 12.383 1.00 96.81 96 ALA A O 1
ATOM 735 N N . PHE A 1 97 ? -16.641 7.846 11.815 1.00 97.12 97 PHE A N 1
ATOM 736 C CA . PHE A 1 97 ? -16.086 7.045 12.907 1.00 97.12 97 PHE A CA 1
ATOM 737 C C . PHE A 1 97 ? -16.486 7.606 14.279 1.00 97.12 97 PHE A C 1
ATOM 739 O O . PHE A 1 97 ? -16.961 6.864 15.139 1.00 97.12 97 PHE A O 1
ATOM 746 N N . ALA A 1 98 ? -16.359 8.922 14.469 1.00 97.12 98 ALA A N 1
ATOM 747 C CA . ALA A 1 98 ? -16.756 9.591 15.700 1.00 97.12 98 ALA A CA 1
ATOM 748 C C . ALA A 1 98 ? -18.254 9.419 15.978 1.00 97.12 98 ALA A C 1
ATOM 750 O O . ALA A 1 98 ? -18.624 9.123 17.108 1.00 97.12 98 ALA A O 1
ATOM 751 N N . SER A 1 99 ? -19.112 9.525 14.961 1.00 97.38 99 SER A N 1
ATOM 752 C CA . SER A 1 99 ? -20.562 9.337 15.111 1.00 97.38 99 SER A CA 1
ATOM 753 C C . SER A 1 99 ? -20.925 7.935 15.611 1.00 97.38 99 SER A C 1
ATOM 755 O O . SER A 1 99 ? -21.852 7.794 16.403 1.00 97.38 99 SER A O 1
ATOM 757 N N . ASN A 1 100 ? -20.159 6.914 15.215 1.00 95.56 100 ASN A N 1
ATOM 758 C CA . ASN A 1 100 ? -20.363 5.536 15.666 1.00 95.56 100 ASN A CA 1
ATOM 759 C C . ASN A 1 100 ? -19.833 5.289 17.088 1.00 95.56 100 ASN A C 1
ATOM 761 O O . ASN A 1 100 ? -20.457 4.575 17.868 1.00 95.56 100 ASN A O 1
ATOM 765 N N . VAL A 1 101 ? -18.678 5.862 17.438 1.00 97.06 101 VAL A N 1
ATOM 766 C CA . VAL A 1 101 ? -17.988 5.562 18.706 1.00 97.06 101 VAL A CA 1
ATOM 767 C C . VAL A 1 101 ? -18.406 6.491 19.850 1.00 97.06 101 VAL A C 1
ATOM 769 O O . VAL A 1 101 ? -18.452 6.071 21.006 1.00 97.06 101 VAL A O 1
ATOM 772 N N . LEU A 1 102 ? -18.740 7.751 19.561 1.00 96.94 102 LEU A N 1
ATOM 773 C CA . LEU A 1 102 ? -19.053 8.764 20.573 1.00 96.94 102 LEU A CA 1
ATOM 774 C C . LEU A 1 102 ? -20.221 8.379 21.501 1.00 96.94 102 LEU A C 1
ATOM 776 O O . LEU A 1 102 ? -20.099 8.638 22.701 1.00 96.94 102 LEU A O 1
ATOM 780 N N . PRO A 1 103 ? -21.317 7.744 21.034 1.00 98.00 103 PRO A N 1
ATOM 781 C CA . PRO A 1 103 ? -22.365 7.255 21.932 1.00 98.00 103 PRO A CA 1
ATOM 782 C C . PRO A 1 103 ? -21.832 6.251 22.967 1.00 98.00 103 PRO A C 1
ATOM 784 O O . PRO A 1 103 ? -22.113 6.387 24.155 1.00 98.00 103 PRO A O 1
ATOM 787 N N . ILE A 1 104 ? -20.970 5.322 22.543 1.00 97.44 104 ILE A N 1
ATOM 788 C CA . ILE A 1 104 ? -20.358 4.304 23.411 1.00 97.44 104 ILE A CA 1
ATOM 789 C C . ILE A 1 104 ? -19.448 4.967 24.450 1.00 97.44 104 ILE A C 1
ATOM 791 O O . ILE A 1 104 ? -19.489 4.627 25.632 1.00 97.44 104 ILE A O 1
ATOM 795 N N . VAL A 1 105 ? -18.646 5.950 24.031 1.00 97.50 105 VAL A N 1
ATOM 796 C CA . VAL A 1 105 ? -17.789 6.719 24.946 1.00 97.50 105 VAL A CA 1
ATOM 797 C C . VAL A 1 105 ? -18.628 7.447 25.995 1.00 97.50 105 VAL A C 1
ATOM 799 O O . VAL A 1 105 ? -18.287 7.403 27.176 1.00 97.50 105 VAL A O 1
ATOM 802 N N . ARG A 1 106 ? -19.750 8.060 25.599 1.00 97.50 106 ARG A N 1
ATOM 803 C CA . ARG A 1 106 ? -20.662 8.747 26.527 1.00 97.50 106 ARG A CA 1
ATOM 804 C C . ARG A 1 106 ? -21.294 7.789 27.538 1.00 97.50 106 ARG A C 1
ATOM 806 O O . ARG A 1 106 ? -21.356 8.124 28.716 1.00 97.50 106 ARG A O 1
ATOM 813 N N . GLU A 1 107 ? -21.701 6.591 27.123 1.00 97.56 107 GLU A N 1
ATOM 814 C CA . GLU A 1 107 ? -22.184 5.551 28.047 1.00 97.56 107 GLU A CA 1
ATOM 815 C C . GLU A 1 107 ? -21.104 5.112 29.042 1.00 97.56 107 GLU A C 1
ATOM 817 O O . GLU A 1 107 ? -21.363 4.947 30.235 1.00 97.56 107 GLU A O 1
ATOM 822 N N . ILE A 1 108 ? -19.874 4.918 28.561 1.00 97.62 108 ILE A N 1
ATOM 823 C CA . ILE A 1 108 ? -18.736 4.544 29.403 1.00 97.62 108 ILE A CA 1
ATOM 824 C C . ILE A 1 108 ? -18.466 5.642 30.440 1.00 97.62 108 ILE A C 1
ATOM 826 O O . ILE A 1 108 ? -18.315 5.333 31.625 1.00 97.62 108 ILE A O 1
ATOM 830 N N . GLN A 1 109 ? -18.482 6.909 30.024 1.00 97.62 109 GLN A N 1
ATOM 831 C CA . GLN A 1 109 ? -18.345 8.061 30.917 1.00 97.62 109 GLN A CA 1
ATOM 832 C C . GLN A 1 109 ? -19.479 8.124 31.948 1.00 97.62 109 GLN A C 1
ATOM 834 O O . GLN A 1 109 ? -19.205 8.283 33.136 1.00 97.62 109 GLN A O 1
ATOM 839 N N . ALA A 1 110 ? -20.731 7.915 31.527 1.00 96.94 110 ALA A N 1
ATOM 840 C CA . ALA A 1 110 ? -21.890 7.864 32.419 1.00 96.94 110 ALA A CA 1
ATOM 841 C C . ALA A 1 110 ? -21.803 6.717 33.444 1.00 96.94 110 ALA A C 1
ATOM 843 O O . ALA A 1 110 ? -22.321 6.842 34.549 1.00 96.94 110 ALA A O 1
ATOM 844 N N . SER A 1 111 ? -21.076 5.635 33.131 1.00 95.25 111 SER A N 1
ATOM 845 C CA . SER A 1 111 ? -20.764 4.551 34.080 1.00 95.25 111 SER A CA 1
ATOM 846 C C . SER A 1 111 ? -19.681 4.900 35.120 1.00 95.25 111 SER A C 1
ATOM 848 O O . SER A 1 111 ? -19.208 4.017 35.835 1.00 95.25 111 SER A O 1
ATOM 850 N N . GLY A 1 112 ? -19.240 6.162 35.177 1.00 95.25 112 GLY A N 1
ATOM 851 C CA . GLY A 1 112 ? -18.228 6.660 36.113 1.00 95.25 112 GLY A CA 1
ATOM 852 C C . GLY A 1 112 ? -16.778 6.496 35.644 1.00 95.25 112 GLY A C 1
ATOM 853 O O . GLY A 1 112 ? -15.856 6.860 36.371 1.00 95.25 112 GLY A O 1
ATOM 854 N N . LYS A 1 113 ? -16.535 5.977 34.432 1.00 95.75 113 LYS A N 1
ATOM 855 C CA . LYS A 1 113 ? -15.181 5.852 33.863 1.00 95.75 113 LYS A CA 1
ATOM 856 C C . LYS A 1 113 ? -14.793 7.152 33.166 1.00 95.75 113 LYS A C 1
ATOM 858 O O . LYS A 1 113 ? -15.087 7.349 31.992 1.00 95.75 113 LYS A O 1
ATOM 863 N N . THR A 1 114 ? -14.142 8.045 33.903 1.00 92.25 114 THR A N 1
ATOM 864 C CA . THR A 1 114 ? -13.811 9.400 33.431 1.00 92.25 114 THR A CA 1
ATOM 865 C C . THR A 1 114 ? -12.364 9.566 32.965 1.00 92.25 114 THR A C 1
ATOM 867 O O . THR A 1 114 ? -12.053 10.556 32.306 1.00 92.25 114 THR A O 1
ATOM 870 N N . THR A 1 115 ? -11.473 8.611 33.253 1.00 97.12 115 THR A N 1
ATOM 871 C CA . THR A 1 115 ? -10.087 8.652 32.763 1.00 97.12 115 THR A CA 1
ATOM 872 C C . THR A 1 115 ? -9.987 8.069 31.355 1.00 97.12 115 THR A C 1
ATOM 874 O O . THR A 1 115 ? -10.687 7.115 31.014 1.00 97.12 115 THR A O 1
ATOM 877 N N . LEU A 1 116 ? -9.070 8.601 30.540 1.00 96.31 116 LEU A N 1
ATOM 878 C CA . LEU A 1 116 ? -8.826 8.096 29.182 1.00 96.31 116 LEU A CA 1
ATOM 879 C C . LEU A 1 116 ? -8.468 6.603 29.183 1.00 96.31 116 LEU A C 1
ATOM 881 O O . LEU A 1 116 ? -9.000 5.854 28.371 1.00 96.31 116 LEU A O 1
ATOM 885 N N . GLN A 1 117 ? -7.655 6.156 30.148 1.00 97.88 117 GLN A N 1
ATOM 886 C CA . GLN A 1 117 ? -7.298 4.743 30.289 1.00 97.88 117 GLN A CA 1
ATOM 887 C C . GLN A 1 117 ? -8.513 3.867 30.618 1.00 97.88 117 GLN A C 1
ATOM 889 O O . GLN A 1 117 ? -8.673 2.791 30.048 1.00 97.88 117 GLN A O 1
ATOM 894 N N . ALA A 1 118 ? -9.394 4.314 31.521 1.00 97.81 118 ALA A N 1
ATOM 895 C CA . ALA A 1 118 ? -10.600 3.560 31.855 1.00 97.81 118 ALA A CA 1
ATOM 896 C C . ALA A 1 118 ? -11.567 3.479 30.663 1.00 97.81 118 ALA A C 1
ATOM 898 O O . ALA A 1 118 ? -12.238 2.460 30.491 1.00 97.81 118 ALA A O 1
ATOM 899 N N . ILE A 1 119 ? -11.615 4.524 29.831 1.00 98.00 119 ILE A N 1
ATOM 900 C CA . ILE A 1 119 ? -12.407 4.542 28.599 1.00 98.00 119 ILE A CA 1
ATOM 901 C C . ILE A 1 119 ? -11.819 3.582 27.560 1.00 98.00 119 ILE A C 1
ATOM 903 O O . ILE A 1 119 ? -12.557 2.746 27.045 1.00 98.00 119 ILE A O 1
ATOM 907 N N . ALA A 1 120 ? -10.509 3.637 27.309 1.00 97.88 120 ALA A N 1
ATOM 908 C CA . ALA A 1 120 ? -9.815 2.732 26.392 1.00 97.88 120 ALA A CA 1
ATOM 909 C C . ALA A 1 120 ? -10.005 1.258 26.791 1.00 97.88 120 ALA A C 1
ATOM 911 O O . ALA A 1 120 ? -10.480 0.452 25.993 1.00 97.88 120 ALA A O 1
ATOM 912 N N . ASN A 1 121 ? -9.781 0.926 28.069 1.00 98.12 121 ASN A N 1
ATOM 913 C CA . ASN A 1 121 ? -10.001 -0.425 28.594 1.00 98.12 121 ASN A CA 1
ATOM 914 C C . ASN A 1 121 ? -11.451 -0.892 28.393 1.00 98.12 121 ASN A C 1
ATOM 916 O O . ASN A 1 121 ? -11.692 -2.047 28.046 1.00 98.12 121 ASN A O 1
ATOM 920 N N . ALA A 1 122 ? -12.428 -0.005 28.604 1.00 97.75 122 ALA A N 1
ATOM 921 C CA . ALA A 1 122 ? -13.835 -0.329 28.403 1.00 97.75 122 ALA A CA 1
ATOM 922 C C . ALA A 1 122 ? -14.194 -0.511 26.917 1.00 97.75 122 ALA A C 1
ATOM 924 O O . ALA A 1 122 ? -14.994 -1.389 26.602 1.00 97.75 122 ALA A O 1
ATOM 925 N N . LEU A 1 123 ? -13.602 0.268 26.008 1.00 97.94 123 LEU A N 1
ATOM 926 C CA . LEU A 1 123 ? -13.772 0.097 24.561 1.00 97.94 123 LEU A CA 1
ATOM 927 C C . LEU A 1 123 ? -13.173 -1.234 24.084 1.00 97.94 123 LEU A C 1
ATOM 929 O O . LEU A 1 123 ? -13.851 -1.979 23.375 1.00 97.94 123 LEU A O 1
ATOM 933 N N . ASN A 1 124 ? -11.973 -1.582 24.558 1.00 98.25 124 ASN A N 1
ATOM 934 C CA . ASN A 1 124 ? -11.325 -2.866 24.273 1.00 98.25 124 ASN A CA 1
ATOM 935 C C . ASN A 1 124 ? -12.141 -4.046 24.819 1.00 98.25 124 ASN A C 1
ATOM 937 O O . ASN A 1 124 ? -12.422 -4.995 24.088 1.00 98.25 124 ASN A O 1
ATOM 941 N N . AL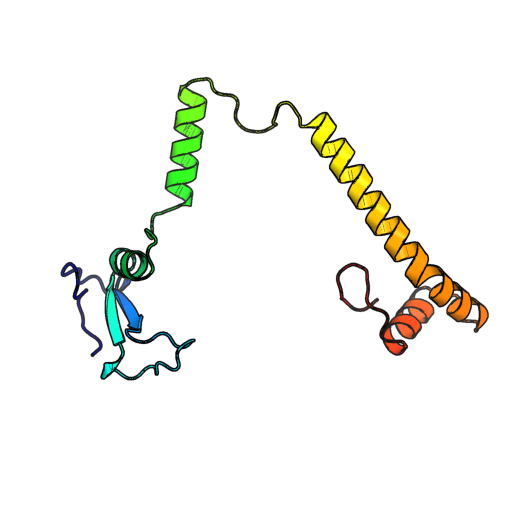A A 1 125 ? -12.627 -3.960 26.063 1.00 97.38 125 ALA A N 1
ATOM 942 C CA . ALA A 1 125 ? -13.494 -4.983 26.655 1.00 97.38 125 ALA A CA 1
ATOM 943 C C . ALA A 1 125 ? -14.810 -5.170 25.876 1.00 97.38 125 ALA A C 1
ATOM 945 O O . ALA A 1 125 ? -15.331 -6.282 25.787 1.00 97.38 125 ALA A O 1
ATOM 946 N N . ARG A 1 126 ? -15.332 -4.094 25.272 1.00 96.19 126 ARG A N 1
ATOM 947 C CA . ARG A 1 126 ? -16.507 -4.116 24.385 1.00 96.19 126 ARG A CA 1
ATOM 948 C C . ARG A 1 126 ? -16.174 -4.508 22.937 1.00 96.19 126 ARG A C 1
ATOM 950 O O . ARG A 1 126 ? -17.082 -4.534 22.112 1.00 96.19 126 ARG A O 1
ATOM 957 N N . LYS A 1 127 ? -14.911 -4.817 22.619 1.00 96.88 127 LYS A N 1
ATOM 958 C CA . LYS A 1 127 ? -14.416 -5.148 21.269 1.00 96.88 127 LYS A CA 1
ATOM 959 C C . LYS A 1 127 ? -14.703 -4.059 20.227 1.00 96.88 127 LYS A C 1
ATOM 961 O O . LYS A 1 127 ? -14.909 -4.350 19.049 1.00 96.88 127 LYS A O 1
ATOM 966 N N . VAL A 1 128 ? -14.715 -2.798 20.653 1.00 96.81 128 VAL A N 1
ATOM 967 C CA . VAL A 1 128 ? -14.814 -1.653 19.744 1.00 96.81 128 VAL A CA 1
ATOM 968 C C . VAL A 1 128 ? -13.419 -1.371 19.209 1.00 96.81 128 VAL A C 1
ATOM 970 O O . VAL A 1 128 ? -12.542 -0.991 19.973 1.00 96.81 128 VAL A O 1
ATOM 973 N N . ALA A 1 129 ? -13.198 -1.538 17.908 1.00 96.94 129 ALA A N 1
ATOM 974 C CA . ALA A 1 129 ? -11.899 -1.265 17.299 1.00 96.94 129 ALA A CA 1
ATOM 975 C C . ALA A 1 129 ? -11.665 0.242 17.084 1.00 96.94 129 ALA A C 1
ATOM 977 O O . ALA A 1 129 ? -12.600 1.020 16.878 1.00 96.94 129 ALA A O 1
ATOM 978 N N . THR A 1 130 ? -10.399 0.655 17.083 1.00 96.75 130 THR A N 1
ATOM 979 C CA . THR A 1 130 ? -9.986 1.986 16.617 1.00 96.75 130 THR A CA 1
ATOM 980 C C . THR A 1 130 ? -10.230 2.141 15.113 1.00 96.75 130 THR A C 1
ATOM 982 O O . THR A 1 130 ? -10.427 1.167 14.388 1.00 96.75 130 THR A O 1
ATOM 985 N N . ALA A 1 131 ? -10.129 3.368 14.594 1.00 94.56 131 ALA A N 1
ATOM 986 C CA . ALA A 1 131 ? -10.329 3.657 13.169 1.00 94.56 131 ALA A CA 1
ATOM 987 C C . ALA A 1 131 ? -9.391 2.876 12.222 1.00 94.56 131 ALA A C 1
ATOM 989 O O . ALA A 1 131 ? -9.672 2.764 11.032 1.00 94.56 131 ALA A O 1
ATOM 990 N N . ARG A 1 132 ? -8.269 2.345 12.731 1.00 94.75 132 ARG A N 1
ATOM 991 C CA . ARG A 1 132 ? -7.314 1.523 11.968 1.00 94.75 132 ARG A CA 1
ATOM 992 C C . ARG A 1 132 ? -7.422 0.023 1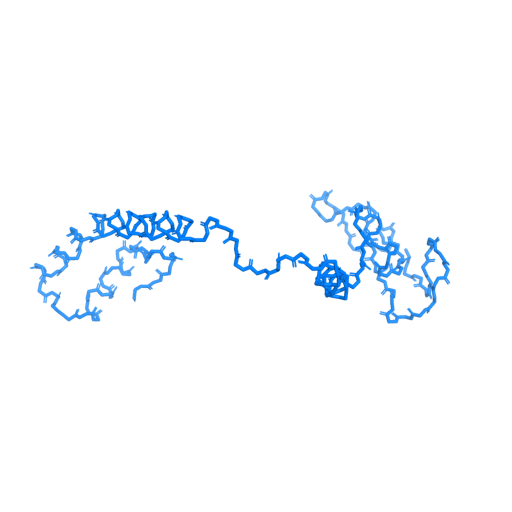2.268 1.00 94.75 132 ARG A C 1
ATOM 994 O O . ARG A 1 132 ? -6.579 -0.735 11.805 1.00 94.75 132 ARG A O 1
ATOM 1001 N N . GLY A 1 133 ? -8.429 -0.397 13.035 1.00 94.81 133 GLY A N 1
ATOM 1002 C CA . GLY A 1 133 ? -8.673 -1.802 13.369 1.00 94.81 133 GLY A CA 1
ATOM 1003 C C . GLY A 1 133 ? -7.861 -2.346 14.550 1.00 94.81 133 GLY A C 1
ATOM 1004 O O . GLY A 1 133 ? -7.893 -3.548 14.781 1.00 94.81 133 GLY A O 1
ATOM 1005 N N . GLY A 1 134 ? -7.131 -1.496 15.280 1.00 95.56 134 GLY A N 1
ATOM 1006 C CA . GLY A 1 134 ? -6.386 -1.883 16.486 1.00 95.56 134 GLY A CA 1
ATOM 1007 C C . GLY A 1 134 ? -7.167 -1.656 17.783 1.00 95.56 134 GLY A C 1
ATOM 1008 O O . GLY A 1 134 ? -8.270 -1.107 17.753 1.00 95.56 134 GLY A O 1
ATOM 1009 N N . GLU A 1 135 ? -6.562 -2.023 18.909 1.00 96.62 135 GLU A N 1
ATOM 1010 C CA . GLU A 1 135 ? -7.052 -1.720 20.262 1.00 96.62 135 GLU A CA 1
ATOM 1011 C C . GLU A 1 135 ? -6.835 -0.237 20.634 1.00 96.62 135 GLU A C 1
ATOM 1013 O O . GLU A 1 135 ? -5.998 0.443 20.031 1.00 96.62 135 GLU A O 1
ATOM 1018 N N . TRP A 1 136 ? -7.638 0.260 21.581 1.00 95.44 136 TRP A N 1
ATOM 1019 C CA . TRP A 1 136 ? -7.604 1.614 22.152 1.00 95.44 136 TRP A CA 1
ATOM 1020 C C . TRP A 1 136 ? -6.552 1.781 23.240 1.00 95.44 136 TRP A C 1
ATOM 1022 O O . TRP A 1 136 ? -6.342 0.812 24.006 1.00 95.44 136 TRP A O 1
#

pLDDT: mean 93.55, std 5.29, range [66.5, 98.25]

Secondary structure (DSSP, 8-state):
---SS-TTT----GGGEEEEESS-GGGT--S-GGGEEEEEHHHHHHHTTS----HHHHHHHHHHHHHHTT---SS-TTHHHHHHHHHHHHHHHHHHHHHHHHHHHHHHHHTT--SHHHHHHHHHHTT---TTSS--

Foldseek 3Di:
DDDCAAPVPGHRPPVQKDWDFPQDVVNVTDPDPVRTGIHGVQVNQVVVVHGPDPVVVVVVVVVVVCVVVVHDDDQDPCNVVVVVVVVVVVVVLVVVLCVVCVVVLVVQVVVVQPDPVSSQVSCVVVVPADSVRHGD

InterPro domains:
  IPR002711 HNH endonuclease [PF01844] (6-48)
  IPR003615 HNH nuclease [SM00507] (1-45)
  IPR003615 HNH nuclease [cd00085] (2-48)

Radius of gyration: 27.15 Å; chains: 1; bounding box: 48×55×58 Å

Organism: NCBI:txid2316527